Protein AF-A0A699K8R8-F1 (afdb_monomer)

Radius of gyration: 34.54 Å; Cα contacts (8 Å, |Δi|>4): 14; chains: 1; bounding box: 54×56×100 Å

Solvent-accessible surface area (backbone atoms only — not comparable to full-atom values): 8925 Å² total; per-residue (Å²): 141,84,82,87,76,82,80,88,78,80,93,79,81,86,81,90,79,82,79,70,98,79,85,71,83,90,73,80,67,92,77,66,77,73,79,76,83,77,77,80,79,80,64,95,82,74,81,68,86,75,70,86,78,87,66,72,87,61,64,63,53,52,54,54,50,52,54,50,52,52,52,50,51,53,51,48,53,51,50,52,50,50,54,52,51,51,52,53,53,51,52,51,52,52,51,51,52,52,53,58,63,51,52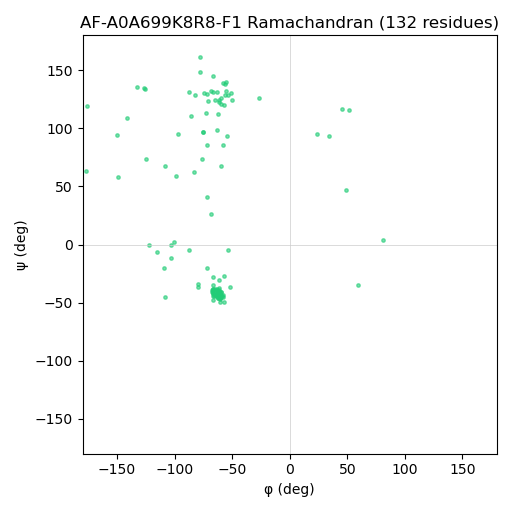,56,67,74,60,81,53,83,91,51,58,69,72,58,35,51,53,50,51,53,49,32,52,50,50,42,42,75,75,64,75,109

pLDDT: mean 76.19, std 21.87, range [33.59, 98.06]

Organism: Tanacetum cinerariifolium (NCBI:txid118510)

Secondary structure (DSSP, 8-state):
--------------------S--S-S-S-S--PPPPPPPP---TT-----------TTHHHHHHHHHHHHHHHHHHHHHHHHHHHHHHHHHHHHHHHHHHHHGGGG---TTS-HHHHHHHHHHHHHHHHHHH--

Structure (mmCIF, N/CA/C/O backbone):
data_AF-A0A699K8R8-F1
#
_entry.id   AF-A0A699K8R8-F1
#
loop_
_atom_site.group_PDB
_atom_site.id
_atom_site.type_symbol
_atom_site.label_atom_id
_atom_site.label_alt_id
_atom_site.label_comp_id
_atom_site.label_asym_id
_atom_site.label_entity_id
_atom_site.label_seq_id
_atom_site.pdbx_PDB_ins_code
_atom_site.Cartn_x
_atom_site.Cartn_y
_atom_site.Cartn_z
_atom_site.occupancy
_atom_site.B_iso_or_equiv
_atom_site.auth_seq_id
_atom_site.auth_comp_id
_atom_site.auth_asym_id
_atom_site.auth_atom_id
_atom_site.pdbx_PDB_model_num
ATOM 1 N N . LYS A 1 1 ? 11.493 22.278 67.657 1.00 53.00 1 LYS A N 1
ATOM 2 C CA . LYS A 1 1 ? 11.141 23.699 67.410 1.00 53.00 1 LYS A CA 1
ATOM 3 C C . LYS A 1 1 ? 11.388 23.978 65.938 1.00 53.00 1 LYS A C 1
ATOM 5 O O . LYS A 1 1 ? 12.524 23.793 65.557 1.00 53.00 1 LYS A O 1
ATOM 10 N N . TYR A 1 2 ? 10.359 24.308 65.158 1.00 47.56 2 TYR A N 1
ATOM 11 C CA . TYR A 1 2 ? 10.317 25.356 64.122 1.00 47.56 2 TYR A CA 1
ATOM 12 C C . TYR A 1 2 ? 8.876 25.378 63.597 1.00 47.56 2 TYR A C 1
ATOM 14 O O . TYR A 1 2 ? 8.334 24.350 63.198 1.00 47.56 2 TYR A O 1
ATOM 22 N N . LYS A 1 3 ? 8.221 26.530 63.758 1.00 50.12 3 LYS A N 1
ATOM 23 C CA . LYS A 1 3 ? 6.838 26.780 63.358 1.00 50.12 3 LYS A CA 1
ATOM 24 C C . LYS A 1 3 ? 6.836 27.233 61.905 1.00 50.12 3 LYS A C 1
ATOM 26 O O . LYS A 1 3 ? 7.577 28.152 61.578 1.00 50.12 3 LYS A O 1
ATOM 31 N N . TRP A 1 4 ? 5.984 26.642 61.078 1.00 43.53 4 TRP A N 1
ATOM 32 C CA . TRP A 1 4 ? 5.646 27.217 59.781 1.00 43.53 4 TRP A CA 1
ATOM 33 C C . TRP A 1 4 ? 4.343 27.992 59.930 1.00 43.53 4 TRP A C 1
ATOM 35 O O . TRP A 1 4 ? 3.248 27.437 59.943 1.00 43.53 4 TRP A O 1
ATOM 45 N N . THR A 1 5 ? 4.506 29.288 60.160 1.00 50.84 5 THR A N 1
ATOM 46 C CA . THR A 1 5 ? 3.462 30.306 60.093 1.00 50.84 5 THR A CA 1
ATOM 47 C C . THR A 1 5 ? 3.152 30.578 58.624 1.00 50.84 5 THR A C 1
ATOM 49 O O . THR A 1 5 ? 4.059 30.801 57.826 1.00 50.84 5 THR A O 1
ATOM 52 N N . ASN A 1 6 ? 1.869 30.548 58.279 1.00 47.50 6 ASN A N 1
ATOM 53 C CA . ASN A 1 6 ? 1.350 30.916 56.967 1.00 47.50 6 ASN A CA 1
ATOM 54 C C . ASN A 1 6 ? 1.565 32.425 56.728 1.00 47.50 6 ASN A C 1
ATOM 56 O O . ASN A 1 6 ? 1.196 33.204 57.611 1.00 47.50 6 ASN A O 1
ATOM 60 N N . PRO A 1 7 ? 2.105 32.876 55.586 1.00 55.53 7 PRO A N 1
ATOM 61 C CA . PRO A 1 7 ? 2.006 34.275 55.210 1.00 55.53 7 PRO A CA 1
ATOM 62 C C . PRO A 1 7 ? 0.683 34.513 54.473 1.00 55.53 7 PRO A C 1
ATOM 64 O O . PRO A 1 7 ? 0.496 34.090 53.333 1.00 55.53 7 PRO A O 1
ATOM 67 N N . GLU A 1 8 ? -0.239 35.231 55.114 1.00 47.56 8 GLU A N 1
ATOM 68 C CA . GLU A 1 8 ? -1.220 36.009 54.361 1.00 47.56 8 GLU A CA 1
ATOM 69 C C . GLU A 1 8 ? -0.471 37.033 53.495 1.00 47.56 8 GLU A C 1
ATOM 71 O O . GLU A 1 8 ? 0.320 37.826 54.005 1.00 47.56 8 GLU A O 1
ATOM 76 N N . SER A 1 9 ? -0.730 37.052 52.187 1.00 46.00 9 SER A N 1
ATOM 77 C CA . SER A 1 9 ? -0.521 38.260 51.388 1.00 46.00 9 SER A CA 1
ATOM 78 C C . SER A 1 9 ? -1.495 38.317 50.213 1.00 46.00 9 SER A C 1
ATOM 80 O O . SER A 1 9 ? -1.314 37.699 49.170 1.00 46.00 9 SER A O 1
ATOM 82 N N . THR A 1 10 ? -2.595 39.016 50.482 1.00 43.56 10 THR A N 1
ATOM 83 C CA . THR A 1 10 ? -3.082 40.180 49.732 1.00 43.56 10 THR A CA 1
ATOM 84 C C . THR A 1 10 ? -3.225 40.077 48.210 1.00 43.56 10 THR A C 1
ATOM 86 O O . THR A 1 10 ? -2.270 40.037 47.444 1.00 43.56 10 THR A O 1
ATOM 89 N N . GLN A 1 11 ? -4.491 40.185 47.800 1.00 48.19 11 GLN A N 1
ATOM 90 C CA . GLN A 1 11 ? -4.987 40.542 46.472 1.00 48.19 11 GLN A CA 1
ATOM 91 C C . GLN A 1 11 ? -4.037 41.422 45.634 1.00 48.19 11 GLN A C 1
ATOM 93 O O . GLN A 1 11 ? -3.752 42.561 45.997 1.00 48.19 11 GLN A O 1
ATOM 98 N N . ALA A 1 12 ? -3.725 40.967 44.418 1.00 41.47 12 ALA A N 1
ATOM 99 C CA . ALA A 1 12 ? -3.388 41.838 43.296 1.00 41.47 12 ALA A CA 1
ATOM 100 C C . ALA A 1 12 ? -4.295 41.505 42.099 1.00 41.47 12 ALA A C 1
ATOM 102 O O . ALA A 1 12 ? -4.596 40.354 41.793 1.00 41.47 12 ALA A O 1
ATOM 103 N N . ARG A 1 13 ? -4.826 42.565 41.498 1.00 42.59 13 ARG A N 1
ATO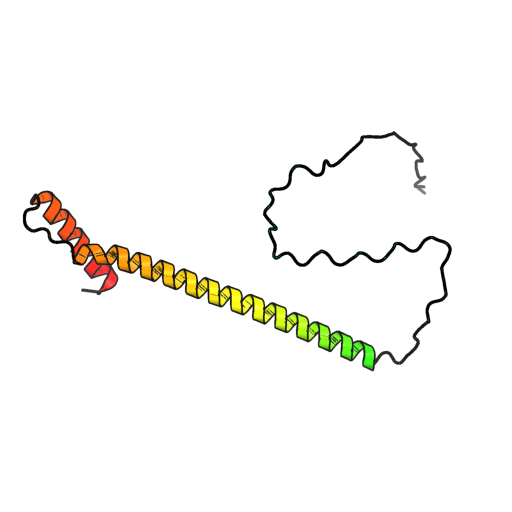M 104 C CA . ARG A 1 13 ? -5.958 42.607 40.570 1.00 42.59 13 ARG A CA 1
ATOM 105 C C . ARG A 1 13 ? -5.594 42.158 39.145 1.00 42.59 13 ARG A C 1
ATOM 107 O O . ARG A 1 13 ? -4.545 42.522 38.644 1.00 42.59 13 ARG A O 1
ATOM 114 N N . ARG A 1 14 ? -6.591 41.553 38.481 1.00 44.78 14 ARG A N 1
ATOM 115 C CA . ARG A 1 14 ? -6.989 41.695 37.059 1.00 44.78 14 ARG A CA 1
ATOM 116 C C . ARG A 1 14 ? -5.890 41.679 35.982 1.00 44.78 14 ARG A C 1
ATOM 118 O O . ARG A 1 14 ? -5.274 42.706 35.728 1.00 44.78 14 ARG A O 1
ATOM 125 N N . THR A 1 15 ? -5.951 40.664 35.122 1.00 44.81 15 THR A N 1
ATOM 126 C CA . THR A 1 15 ? -5.906 40.871 33.666 1.00 44.81 15 THR A CA 1
ATOM 127 C C . THR A 1 15 ? -7.015 40.075 32.984 1.00 44.81 15 THR A C 1
ATOM 129 O O . THR A 1 15 ? -7.341 38.948 33.347 1.00 44.81 15 THR A O 1
ATOM 132 N N . ARG A 1 16 ? -7.677 40.759 32.051 1.00 47.81 16 ARG A N 1
ATOM 133 C CA . ARG A 1 16 ? -8.751 40.270 31.193 1.00 47.81 16 ARG A CA 1
ATOM 134 C C . ARG A 1 16 ? -8.179 39.243 30.216 1.00 47.81 16 ARG A C 1
ATOM 136 O O . ARG A 1 16 ? -7.205 39.546 29.540 1.00 47.81 16 ARG A O 1
ATOM 143 N N . GLY A 1 17 ? -8.840 38.100 30.095 1.00 37.88 17 GLY A N 1
ATOM 144 C CA . GLY A 1 17 ? -8.715 37.187 28.963 1.00 37.88 17 GLY A CA 1
ATOM 145 C C . GLY A 1 17 ? -10.103 36.937 28.392 1.00 37.88 17 GLY A C 1
ATOM 146 O O . GLY A 1 17 ? -10.705 35.904 28.657 1.00 37.88 17 GLY A O 1
ATOM 147 N N . LEU A 1 18 ? -10.644 37.938 27.695 1.00 43.16 18 LEU A N 1
ATOM 148 C CA . LEU A 1 18 ? -11.743 37.750 26.754 1.00 43.16 18 LEU A CA 1
ATOM 149 C C . LEU A 1 18 ? -11.187 36.841 25.652 1.00 43.16 18 LEU A C 1
ATOM 151 O O . LEU A 1 18 ? -10.452 37.321 24.795 1.00 43.16 18 LEU A O 1
ATOM 155 N N . VAL A 1 19 ? -11.457 35.538 25.715 1.00 37.75 19 VAL A N 1
ATOM 156 C CA . VAL A 1 19 ? -11.211 34.656 24.571 1.00 37.75 19 VAL A CA 1
ATOM 157 C C . VAL A 1 19 ? -12.338 34.945 23.592 1.00 37.75 19 VAL A C 1
ATOM 159 O O . VAL A 1 19 ? -13.474 34.511 23.770 1.00 37.75 19 VAL A O 1
ATOM 162 N N . THR A 1 20 ? -12.025 35.814 22.637 1.00 33.59 20 THR A N 1
ATOM 163 C CA . THR A 1 20 ? -12.810 36.074 21.440 1.00 33.59 20 THR A CA 1
ATOM 164 C C . THR A 1 20 ? -13.072 34.753 20.729 1.00 33.59 20 THR A C 1
ATOM 166 O O . THR A 1 20 ? -12.161 33.970 20.481 1.00 33.59 20 THR A O 1
ATOM 169 N N . SER A 1 21 ? -14.338 34.510 20.424 1.00 37.19 21 SER A N 1
ATOM 170 C CA . SER A 1 21 ? -14.881 33.362 19.698 1.00 37.19 21 SER A CA 1
ATOM 171 C C . SER A 1 21 ? -14.547 33.391 18.198 1.00 37.19 21 SER A C 1
ATOM 173 O O . SER A 1 21 ? -15.415 33.125 17.377 1.00 37.19 21 SER A O 1
ATOM 175 N N . GLU A 1 22 ? -13.327 33.778 17.833 1.00 44.38 22 GLU A N 1
ATOM 176 C CA . GLU A 1 22 ? -12.932 34.099 16.456 1.00 44.38 22 GLU A CA 1
ATOM 177 C C . GLU A 1 22 ? -11.442 33.757 16.253 1.00 44.38 22 GLU A C 1
ATOM 179 O O . GLU A 1 22 ? -10.645 34.658 16.034 1.00 44.38 22 GLU A O 1
ATOM 184 N N . ASP A 1 23 ? -11.032 32.498 16.463 1.00 46.47 23 ASP A N 1
ATOM 185 C CA . ASP A 1 23 ? -9.807 31.917 15.861 1.00 46.47 23 ASP A CA 1
ATOM 186 C C . ASP A 1 23 ? -9.637 30.427 16.230 1.00 46.47 23 ASP A C 1
ATOM 188 O O . ASP A 1 23 ? -8.686 30.005 16.887 1.00 46.47 23 ASP A O 1
ATOM 192 N N . GLU A 1 24 ? -10.572 29.583 15.791 1.00 43.72 24 GLU A N 1
ATOM 193 C CA . GLU A 1 24 ? -10.280 28.156 15.611 1.00 43.72 24 GLU A CA 1
ATOM 194 C C . GLU A 1 24 ? -10.663 27.757 14.183 1.00 43.72 24 GLU A C 1
ATOM 196 O O . GLU A 1 24 ? -11.741 28.134 13.709 1.00 43.72 24 GLU A O 1
ATOM 201 N N . PRO A 1 25 ? -9.806 27.006 13.463 1.00 45.38 25 PRO A N 1
ATOM 202 C CA . PRO A 1 25 ? -10.145 26.549 12.134 1.00 45.38 25 PRO A CA 1
ATOM 203 C C . PRO A 1 25 ? -11.380 25.657 12.241 1.00 45.38 25 PRO A C 1
ATOM 205 O O . PRO A 1 25 ? -11.417 24.674 12.982 1.00 45.38 25 PRO A O 1
ATOM 208 N N . LYS A 1 26 ? -12.397 26.050 11.480 1.00 51.94 26 LYS A N 1
ATOM 209 C CA . LYS A 1 26 ? -13.690 25.408 11.248 1.00 51.94 26 LYS A CA 1
ATOM 210 C C . LYS A 1 26 ? -13.485 24.007 10.640 1.00 51.94 26 LYS A C 1
ATOM 212 O O . LYS A 1 26 ? -13.736 23.795 9.465 1.00 51.94 26 LYS A O 1
ATOM 217 N N . MET A 1 27 ? -12.926 23.082 11.419 1.00 51.16 27 MET A N 1
ATOM 218 C CA . MET A 1 27 ? -12.489 21.742 10.988 1.00 51.16 27 MET A CA 1
ATOM 219 C C . MET A 1 27 ? -13.291 20.621 11.658 1.00 51.16 27 MET A C 1
ATOM 221 O O . MET A 1 27 ? -13.158 19.464 11.277 1.00 51.16 27 MET A O 1
ATOM 225 N N . PHE A 1 28 ? -14.158 20.948 12.618 1.00 58.97 28 PHE A N 1
ATOM 226 C CA . PHE A 1 28 ? -15.162 20.024 13.153 1.00 58.97 28 PHE A CA 1
ATOM 227 C C . PHE A 1 28 ? -16.510 20.308 12.481 1.00 58.97 28 PHE A C 1
ATOM 229 O O . PHE A 1 28 ? -17.470 20.728 13.124 1.00 58.97 28 PHE A O 1
ATOM 236 N N . GLY A 1 29 ? -16.518 20.180 11.152 1.00 55.56 29 GLY A N 1
ATOM 237 C CA . GLY A 1 29 ? -17.708 20.290 10.315 1.00 55.56 29 GLY A CA 1
ATOM 238 C C . GLY A 1 29 ? -18.617 19.075 10.497 1.00 55.56 29 GLY A C 1
ATOM 239 O O . GLY A 1 29 ? -18.159 17.937 10.457 1.00 55.56 29 GLY A O 1
ATOM 240 N N . GLU A 1 30 ? -19.889 19.368 10.750 1.00 58.59 30 GLU A N 1
ATOM 241 C CA . GLU A 1 30 ? -21.089 18.530 10.611 1.00 58.59 30 GLU A CA 1
ATOM 242 C C . GLU A 1 30 ? -21.238 17.195 11.390 1.00 58.59 30 GLU A C 1
ATOM 244 O O . GLU A 1 30 ? -22.352 16.935 11.837 1.00 58.59 30 GLU A O 1
ATOM 249 N N . ASP A 1 31 ? -20.196 16.391 11.640 1.00 60.22 31 ASP A N 1
ATOM 250 C CA . ASP A 1 31 ? -20.335 15.027 12.220 1.00 60.22 31 ASP A CA 1
ATOM 251 C C . ASP A 1 31 ? -19.969 14.910 13.712 1.00 60.22 31 ASP A C 1
ATOM 253 O O . ASP A 1 31 ? -20.038 13.835 14.322 1.00 60.22 31 ASP A O 1
ATOM 257 N N . ALA A 1 32 ? -19.561 16.010 14.344 1.00 69.00 32 ALA A N 1
ATOM 258 C CA . ALA A 1 32 ? -19.227 15.994 15.760 1.00 69.00 32 ALA A CA 1
ATOM 259 C C . ALA A 1 32 ? -20.507 15.873 16.600 1.00 69.00 32 ALA A C 1
ATOM 261 O O . ALA A 1 32 ? -21.308 16.808 16.667 1.00 69.00 32 ALA A O 1
ATOM 262 N N . ILE A 1 33 ? -20.675 14.736 17.291 1.00 73.06 33 ILE A N 1
ATOM 263 C CA . ILE A 1 33 ? -21.715 14.579 18.316 1.00 73.06 33 ILE A CA 1
ATOM 264 C C . ILE A 1 33 ? -21.612 15.786 19.261 1.00 73.06 33 ILE A C 1
ATOM 266 O O . ILE A 1 33 ? -20.527 16.030 19.809 1.00 73.06 33 ILE A O 1
ATOM 270 N N . PRO A 1 34 ? -22.698 16.558 19.461 1.00 76.56 34 PRO A N 1
ATOM 271 C CA . PRO A 1 34 ? -22.653 17.720 20.330 1.00 76.56 34 PRO A CA 1
ATOM 272 C C . PRO A 1 34 ? -22.187 17.286 21.717 1.00 76.56 34 PRO A C 1
ATOM 274 O O . PRO A 1 34 ? -22.601 16.242 22.230 1.00 76.56 34 PRO A O 1
ATOM 277 N N . ARG A 1 35 ? -21.308 18.089 22.333 1.00 70.81 35 ARG A N 1
ATOM 278 C CA . ARG A 1 35 ? -20.847 17.821 23.699 1.00 70.81 35 ARG A CA 1
ATOM 279 C C . ARG A 1 35 ? -22.075 17.610 24.595 1.00 70.81 35 ARG A C 1
ATOM 281 O O . ARG A 1 35 ? -22.990 18.437 24.552 1.00 70.81 35 ARG A O 1
ATOM 288 N N . PRO A 1 36 ? -22.121 16.533 25.397 1.00 75.12 36 PRO A N 1
ATOM 289 C CA . PRO A 1 36 ? -23.250 16.295 26.282 1.00 75.12 36 PRO A CA 1
ATOM 290 C C . PRO A 1 36 ? -23.422 17.488 27.228 1.00 75.12 36 PRO A C 1
ATOM 292 O O . PRO A 1 36 ? -22.442 18.051 27.721 1.00 75.12 36 PRO A O 1
ATOM 295 N N . SER A 1 37 ? -24.676 17.884 27.463 1.00 77.94 37 SER A N 1
ATOM 296 C CA . SER A 1 37 ? -25.009 19.000 28.350 1.00 77.94 37 SER A CA 1
ATOM 297 C C . SER A 1 37 ? -24.432 18.746 29.747 1.00 77.94 37 SER A C 1
ATOM 299 O O . SER A 1 37 ? -24.740 17.736 30.383 1.00 77.94 37 SER A O 1
ATOM 301 N N . GLY A 1 38 ? -23.564 19.644 30.220 1.00 70.62 38 GLY A N 1
ATOM 302 C CA . GLY A 1 38 ? -23.047 19.593 31.584 1.00 70.62 38 G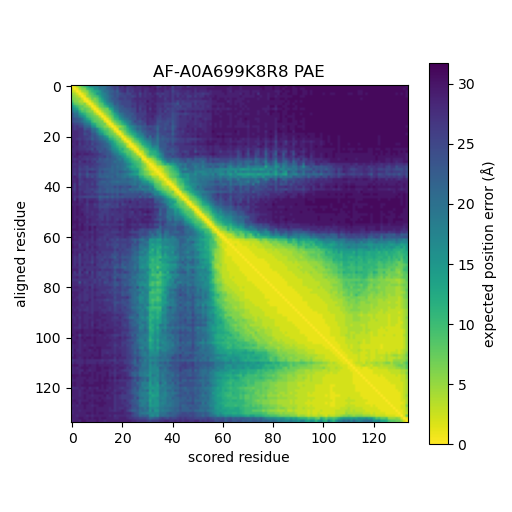LY A CA 1
ATOM 303 C C . GLY A 1 38 ? -24.190 19.777 32.580 1.00 70.62 38 GLY A C 1
ATOM 304 O O . GLY A 1 38 ? -24.997 20.693 32.434 1.00 70.62 38 GLY A O 1
ATOM 305 N N . ALA A 1 39 ? -24.275 18.906 33.588 1.00 75.25 39 ALA A N 1
ATOM 306 C CA . ALA A 1 39 ? -25.332 18.979 34.592 1.00 75.25 39 ALA A CA 1
ATOM 307 C C . ALA A 1 39 ? -25.371 20.374 35.259 1.00 75.25 39 ALA A C 1
ATOM 309 O O . ALA A 1 39 ? -24.307 20.916 35.577 1.00 75.25 39 ALA A O 1
ATOM 310 N N . PRO A 1 40 ? -26.564 20.949 35.521 1.00 71.31 40 PRO A N 1
ATOM 311 C CA . PRO A 1 40 ? -26.676 22.249 36.170 1.00 71.31 40 PRO A CA 1
ATOM 312 C C . PRO A 1 40 ? -25.950 22.245 37.515 1.00 71.31 40 PRO A C 1
ATOM 314 O O . PRO A 1 40 ? -26.175 21.375 38.363 1.00 71.31 40 PRO A O 1
ATOM 317 N N . GLN A 1 41 ? -25.079 23.230 37.717 1.00 57.12 41 GLN A N 1
ATOM 318 C CA . GLN A 1 41 ? -24.363 23.411 38.972 1.00 57.12 41 GLN A CA 1
ATOM 319 C C . GLN A 1 41 ? -25.398 23.675 40.077 1.00 57.12 41 GLN A C 1
ATOM 321 O O . GLN A 1 41 ? -26.094 24.690 40.055 1.00 57.12 41 GLN A O 1
ATOM 326 N N . LYS A 1 42 ? -25.553 22.741 41.025 1.00 62.19 42 LYS A N 1
ATOM 327 C CA . LYS A 1 42 ? -26.525 22.897 42.116 1.00 62.19 42 LYS A CA 1
ATOM 328 C C . LYS A 1 42 ? -26.185 24.153 42.921 1.00 62.19 42 LYS A C 1
ATOM 330 O O . LYS A 1 42 ? -25.093 24.262 43.479 1.00 62.19 42 LYS A O 1
ATOM 335 N N . THR A 1 43 ? -27.119 25.096 43.002 1.00 56.44 43 THR A N 1
ATOM 336 C CA . THR A 1 43 ? -27.012 26.246 43.903 1.00 56.44 43 THR A CA 1
ATOM 337 C C . THR A 1 43 ? -27.082 25.763 45.356 1.00 56.44 43 THR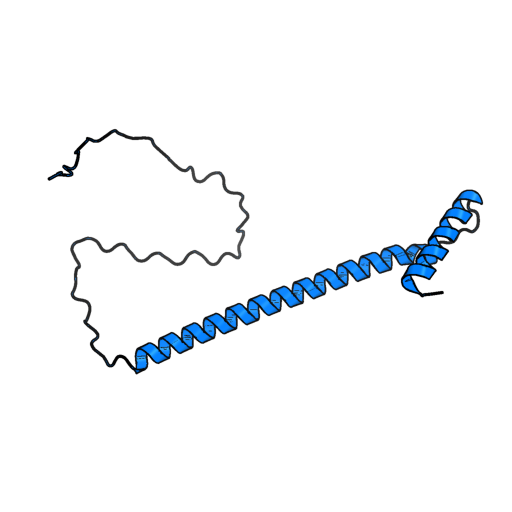 A C 1
ATOM 339 O O . THR A 1 43 ? -27.761 24.787 45.680 1.00 56.44 43 THR A O 1
ATOM 342 N N . LYS A 1 44 ? -26.336 26.436 46.242 1.00 56.06 44 LYS A N 1
ATOM 343 C CA . LYS A 1 44 ? -25.998 26.034 47.626 1.00 56.06 44 LYS A CA 1
ATOM 344 C C . LYS A 1 44 ? -27.164 25.664 48.568 1.00 56.06 44 LYS A C 1
ATOM 346 O O . LYS A 1 44 ? -26.884 25.245 49.685 1.00 56.06 44 LYS A O 1
ATOM 351 N N . SER A 1 45 ? -28.430 25.792 48.167 1.00 54.59 45 SER A N 1
ATOM 352 C CA . SER A 1 45 ? -29.584 25.619 49.066 1.00 54.59 45 SER A CA 1
ATOM 353 C C . SER A 1 45 ? -30.334 24.283 48.933 1.00 54.59 45 SER A C 1
ATOM 355 O O . SER A 1 45 ? -31.107 23.929 49.814 1.00 54.59 45 SER A O 1
ATOM 357 N N . GLN A 1 46 ? -30.087 23.474 47.897 1.00 51.47 46 GLN A N 1
ATOM 358 C CA . GLN A 1 46 ? -30.716 22.147 47.773 1.00 51.47 46 GLN A CA 1
ATOM 359 C C . GLN A 1 46 ? -29.713 21.022 48.021 1.00 51.47 46 GLN A C 1
ATOM 361 O O . GLN A 1 46 ? -29.395 20.213 47.147 1.00 51.47 46 GLN A O 1
ATOM 366 N N . ARG A 1 47 ? -29.247 20.927 49.269 1.00 51.34 47 ARG A N 1
ATOM 367 C CA . ARG A 1 47 ? -28.705 19.675 49.808 1.00 51.34 47 ARG A CA 1
ATOM 368 C C . ARG A 1 47 ? -29.874 18.812 50.292 1.00 51.34 47 ARG A C 1
ATOM 370 O O . ARG A 1 47 ? -30.008 18.534 51.475 1.00 51.34 47 ARG A O 1
ATOM 377 N N . SER A 1 48 ? -30.753 18.425 49.369 1.00 54.38 48 SER A N 1
ATOM 378 C CA . SER A 1 48 ? -31.719 17.358 49.621 1.00 54.38 48 SER A CA 1
ATOM 379 C C . SER A 1 48 ? -30.921 16.075 49.823 1.00 54.38 48 SER A C 1
ATOM 381 O O . SER A 1 48 ? -30.091 15.724 48.981 1.00 54.38 48 SER A O 1
ATOM 383 N N . SER A 1 49 ? -31.138 15.416 50.956 1.00 53.91 49 SER A N 1
ATOM 384 C CA . SER A 1 49 ? -30.608 14.102 51.309 1.00 53.91 49 SER A CA 1
ATOM 385 C C . SER A 1 49 ? -31.034 13.067 50.268 1.00 53.91 49 SER A C 1
ATOM 387 O O . SER A 1 49 ? -32.058 12.404 50.406 1.00 53.91 49 SER A O 1
ATOM 389 N N . ALA A 1 50 ? -30.261 12.961 49.191 1.00 50.84 50 ALA A N 1
ATOM 390 C CA . ALA A 1 50 ? -30.411 11.913 48.202 1.00 50.84 50 ALA A CA 1
ATOM 391 C C . ALA A 1 50 ? -29.840 10.621 48.793 1.00 50.84 50 ALA A C 1
ATOM 393 O O . ALA A 1 50 ? -28.630 10.412 48.815 1.00 50.84 50 ALA A O 1
ATOM 394 N N . SER A 1 51 ? -30.757 9.823 49.334 1.00 50.19 51 SER A N 1
ATOM 395 C CA . SER A 1 51 ? -30.747 8.364 49.398 1.00 50.19 51 SER A CA 1
ATOM 396 C C . SER A 1 51 ? -29.369 7.722 49.556 1.00 50.19 51 SER A C 1
ATOM 398 O O . SER A 1 51 ? -28.704 7.373 48.580 1.00 50.19 51 SER A O 1
ATOM 400 N N . SER A 1 52 ? -28.989 7.461 50.803 1.00 52.34 52 SER A N 1
ATOM 401 C CA . SER A 1 52 ? -28.099 6.354 51.137 1.00 52.34 52 SER A CA 1
ATOM 402 C C . SER A 1 52 ? -28.694 5.067 50.559 1.00 52.34 52 SER A C 1
ATOM 404 O O . SER A 1 52 ? -29.538 4.415 51.168 1.00 52.34 52 SER A O 1
ATOM 406 N N . SER A 1 53 ? -28.282 4.697 49.345 1.00 51.38 53 SER A N 1
ATOM 407 C CA . SER A 1 53 ? -28.608 3.394 48.770 1.00 51.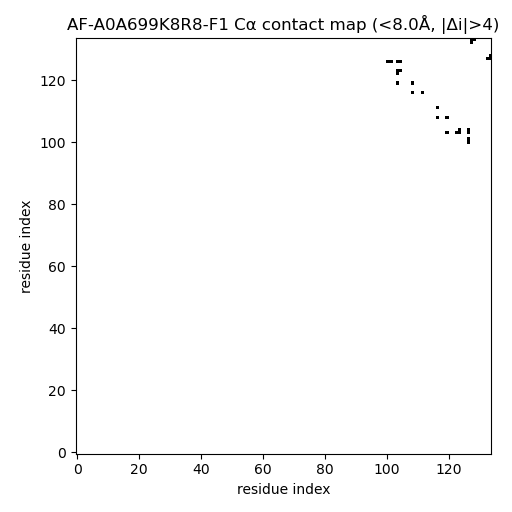38 53 SER A CA 1
ATOM 408 C C . SER A 1 53 ? -27.714 2.346 49.432 1.00 51.38 53 SER A C 1
ATOM 410 O O . SER A 1 53 ? -26.753 1.854 48.847 1.00 51.38 53 SER A O 1
ATOM 412 N N . ALA A 1 54 ? -28.026 2.026 50.687 1.00 57.78 54 ALA A N 1
ATOM 413 C CA . ALA A 1 54 ? -27.566 0.816 51.345 1.00 57.78 54 ALA A CA 1
ATOM 414 C C . ALA A 1 54 ? -28.318 -0.365 50.718 1.00 57.78 54 ALA A C 1
ATOM 416 O O . ALA A 1 54 ? -29.387 -0.750 51.175 1.00 57.78 54 ALA A O 1
ATOM 417 N N . THR A 1 55 ? -27.807 -0.896 49.608 1.00 49.72 55 THR A N 1
ATOM 418 C CA . THR A 1 55 ? -28.344 -2.116 48.989 1.00 49.72 55 THR A CA 1
ATOM 419 C C . THR A 1 55 ? -27.190 -2.973 48.469 1.00 49.72 55 THR A C 1
ATOM 421 O O . THR A 1 55 ? -26.488 -2.583 47.540 1.00 49.72 55 THR A O 1
ATOM 424 N N . SER A 1 56 ? -26.973 -4.099 49.159 1.00 53.38 56 SER A N 1
ATOM 425 C CA . SER A 1 56 ? -26.170 -5.285 48.807 1.00 53.38 56 SER A CA 1
ATOM 426 C C . SER A 1 56 ? -25.040 -5.079 47.781 1.00 53.38 56 SER A C 1
ATOM 428 O O . SER A 1 56 ? -25.248 -5.193 46.571 1.00 53.38 56 SER A O 1
ATOM 430 N N . GLY A 1 57 ? -23.816 -4.855 48.267 1.00 52.53 57 GLY A N 1
ATOM 431 C CA . GLY A 1 57 ? -22.604 -4.594 47.472 1.00 52.53 57 GLY A CA 1
ATOM 432 C C . GLY A 1 57 ? -22.056 -5.757 46.629 1.00 52.53 57 GLY A C 1
ATOM 433 O O . GLY A 1 57 ? -20.862 -5.785 46.370 1.00 52.53 57 GLY A O 1
ATOM 434 N N . SER A 1 58 ? -22.886 -6.713 46.204 1.00 60.19 58 SER A N 1
ATOM 435 C CA . SER A 1 58 ? -22.452 -7.850 45.375 1.00 60.19 58 SER A CA 1
ATOM 436 C C . SER A 1 58 ? -22.949 -7.753 43.925 1.00 60.19 58 SER A C 1
ATOM 438 O O . SER A 1 58 ? -22.163 -7.905 42.995 1.00 60.19 58 SER A O 1
ATOM 440 N N . SER A 1 59 ? -24.223 -7.412 43.693 1.00 61.69 59 SER A N 1
ATOM 441 C CA . SER A 1 59 ? -24.798 -7.374 42.335 1.00 61.69 59 SER A CA 1
ATOM 442 C C . SER A 1 59 ? -24.445 -6.107 41.545 1.00 61.69 59 SER A C 1
ATOM 444 O O . SER A 1 59 ? -24.249 -6.175 40.333 1.00 61.69 59 SER A O 1
ATOM 446 N N . LYS A 1 60 ? -24.323 -4.955 42.220 1.00 63.28 60 LYS A N 1
ATOM 447 C CA . LYS A 1 60 ? -23.950 -3.675 41.588 1.00 63.28 60 LYS A CA 1
ATOM 448 C C . LYS A 1 60 ? -22.516 -3.685 41.053 1.00 63.28 60 LYS A C 1
ATOM 450 O O . LYS A 1 60 ? -22.294 -3.186 39.956 1.00 63.28 60 LYS A O 1
ATOM 455 N N . ASN A 1 61 ? -21.586 -4.304 41.783 1.00 76.06 61 ASN A N 1
ATOM 456 C CA . ASN A 1 61 ? -20.187 -4.418 41.364 1.00 76.06 61 ASN A CA 1
ATOM 457 C C . ASN A 1 61 ? -20.051 -5.305 40.115 1.00 76.06 61 ASN A C 1
ATOM 459 O O . ASN A 1 61 ? -19.376 -4.934 39.159 1.00 76.06 61 ASN A O 1
ATOM 463 N N . ARG A 1 62 ? -20.805 -6.410 40.060 1.00 81.50 62 ARG A N 1
ATOM 464 C CA . ARG A 1 62 ? -20.827 -7.309 38.898 1.00 81.50 62 ARG A CA 1
ATOM 465 C C . ARG A 1 62 ? -21.357 -6.635 37.627 1.00 81.50 62 ARG A C 1
ATOM 467 O O . ARG A 1 62 ? -20.847 -6.875 36.539 1.00 81.50 62 ARG A O 1
ATOM 474 N N . LEU A 1 63 ? -22.369 -5.771 37.753 1.00 86.62 63 LEU A N 1
ATOM 475 C CA . LEU A 1 63 ? -22.890 -5.009 36.614 1.00 86.62 63 LEU A CA 1
ATOM 476 C C . LEU A 1 63 ? -21.868 -3.980 36.110 1.00 86.62 63 LEU A C 1
ATOM 478 O O . LEU A 1 63 ? -21.708 -3.810 34.904 1.00 86.62 63 LEU A O 1
ATOM 482 N N . THR A 1 64 ? -21.166 -3.299 37.020 1.00 88.75 64 THR A N 1
ATOM 483 C CA . THR A 1 64 ? -20.122 -2.342 36.633 1.00 88.75 64 THR A CA 1
ATOM 484 C C . THR A 1 64 ? -18.929 -3.015 35.962 1.00 88.75 64 THR A C 1
ATOM 486 O O . THR A 1 64 ? -18.410 -2.468 34.994 1.00 88.75 64 THR A O 1
ATOM 489 N N . GLU A 1 65 ? -18.530 -4.198 36.432 1.00 90.06 65 GLU A N 1
ATOM 490 C CA . GLU A 1 65 ? -17.471 -5.006 35.815 1.00 90.06 65 GLU A CA 1
ATOM 491 C C . GLU A 1 65 ? -17.852 -5.418 34.388 1.00 90.06 65 GLU A C 1
ATOM 493 O O . GLU A 1 65 ? -17.072 -5.198 33.466 1.00 90.06 65 GLU A O 1
ATOM 498 N N . PHE A 1 66 ? -19.087 -5.888 34.179 1.00 92.75 66 PHE A N 1
ATOM 499 C CA . PHE A 1 66 ? -19.587 -6.257 32.850 1.00 92.75 66 PHE A CA 1
ATOM 500 C C . PHE A 1 66 ? -19.525 -5.095 31.846 1.00 92.75 66 PHE A C 1
ATOM 502 O O . PHE A 1 66 ? -19.063 -5.255 30.717 1.00 92.75 66 PHE A O 1
ATOM 509 N N . PHE A 1 67 ? -19.949 -3.892 32.250 1.00 93.94 67 PHE A N 1
ATOM 510 C CA . PHE A 1 67 ? -19.856 -2.723 31.371 1.00 93.94 67 PHE A CA 1
ATOM 511 C C . PHE A 1 67 ? -18.408 -2.307 31.089 1.00 93.94 67 PHE A C 1
ATOM 513 O O . PHE A 1 67 ? -18.116 -1.854 29.983 1.00 93.94 67 PHE A O 1
ATOM 520 N N . GLN A 1 68 ? -17.495 -2.453 32.054 1.00 94.56 68 GLN A N 1
ATOM 521 C CA . GLN A 1 68 ? -16.075 -2.168 31.830 1.00 94.56 68 GLN A CA 1
ATOM 522 C C . GLN A 1 68 ? -15.445 -3.155 30.845 1.00 94.56 68 GLN A C 1
ATOM 524 O O . GLN A 1 68 ? -14.728 -2.723 29.945 1.00 94.56 68 GLN A O 1
ATOM 529 N N . GLU A 1 69 ? -15.761 -4.443 30.969 1.00 95.31 69 GLU A N 1
ATOM 530 C CA . GLU A 1 69 ? -15.309 -5.480 30.040 1.00 95.31 69 GLU A CA 1
ATOM 531 C C . GLU A 1 69 ? -15.807 -5.199 28.615 1.00 95.31 69 GLU A C 1
ATOM 533 O O . GLU A 1 69 ? -15.019 -5.191 27.670 1.00 95.31 69 GLU A O 1
ATOM 538 N N . GLN A 1 70 ? -17.082 -4.826 28.461 1.00 95.19 70 GLN A N 1
ATOM 539 C CA . GLN A 1 70 ? -17.638 -4.445 27.161 1.00 95.19 70 GLN A CA 1
ATOM 540 C C . GLN A 1 70 ? -16.916 -3.236 26.541 1.00 95.19 70 GLN A C 1
ATOM 542 O O . GLN A 1 70 ? -16.653 -3.218 25.339 1.00 95.19 70 GLN A O 1
ATOM 547 N N . ILE A 1 71 ? -16.577 -2.223 27.348 1.00 96.31 71 ILE A N 1
ATOM 548 C CA . ILE A 1 71 ? -15.808 -1.055 26.887 1.00 96.31 71 ILE A CA 1
ATOM 549 C C . ILE A 1 71 ? -14.401 -1.472 26.450 1.00 96.31 71 ILE A C 1
ATOM 551 O O . ILE A 1 71 ? -13.871 -0.929 25.481 1.00 96.31 71 ILE A O 1
ATOM 555 N N . GLN A 1 72 ? -13.777 -2.406 27.165 1.00 96.50 72 GLN A N 1
ATOM 556 C CA . GLN A 1 72 ? -12.443 -2.889 26.831 1.00 96.50 72 GLN A CA 1
ATOM 557 C C . GLN A 1 72 ? -12.444 -3.660 25.508 1.00 96.50 72 GLN A C 1
ATOM 559 O O . GLN A 1 72 ? -11.608 -3.371 24.653 1.00 96.50 72 GLN A O 1
ATOM 564 N N . LEU A 1 73 ? -13.432 -4.534 25.302 1.00 97.38 73 LEU A N 1
ATOM 565 C CA . LEU A 1 73 ? -13.628 -5.250 24.041 1.00 97.38 73 LEU A CA 1
ATOM 566 C C . LEU A 1 73 ? -13.893 -4.295 22.871 1.00 97.38 73 LEU A C 1
ATOM 568 O O . LEU A 1 73 ? -13.300 -4.449 21.809 1.00 97.38 73 LEU A O 1
ATOM 572 N N . ASP A 1 74 ? -14.729 -3.268 23.059 1.00 97.81 74 ASP A N 1
ATOM 573 C CA . ASP A 1 74 ? -14.989 -2.263 22.018 1.00 97.81 74 ASP A CA 1
ATOM 574 C C . ASP A 1 74 ? -13.719 -1.479 21.645 1.00 97.81 74 ASP A C 1
ATOM 576 O O . ASP A 1 74 ? -13.449 -1.235 20.468 1.00 97.81 74 ASP A O 1
ATOM 580 N N . ARG A 1 75 ? -12.891 -1.121 22.636 1.00 97.38 75 ARG A N 1
ATOM 581 C CA . ARG A 1 75 ? -11.598 -0.461 22.391 1.00 97.38 75 ARG A CA 1
ATOM 582 C C . ARG A 1 75 ? -10.643 -1.353 21.610 1.00 97.38 75 ARG A C 1
ATOM 584 O O . ARG A 1 75 ? -9.971 -0.861 20.705 1.00 97.38 75 ARG A O 1
ATOM 591 N N . GLU A 1 76 ? -10.573 -2.631 21.962 1.00 97.38 76 GLU A N 1
ATOM 592 C CA . GLU A 1 76 ? -9.708 -3.596 21.289 1.00 97.38 76 GLU A CA 1
ATOM 593 C C . GLU A 1 76 ? -10.162 -3.842 19.849 1.00 97.38 76 GLU A C 1
ATOM 595 O O . GLU A 1 76 ? -9.359 -3.694 18.929 1.00 97.38 76 GLU A O 1
ATOM 600 N N . ALA A 1 77 ? -11.458 -4.073 19.632 1.00 97.31 77 ALA A N 1
ATOM 601 C CA . ALA A 1 77 ? -12.028 -4.251 18.300 1.00 97.31 77 ALA A CA 1
ATOM 602 C C . ALA A 1 77 ? -11.800 -3.022 17.403 1.00 97.31 77 ALA A C 1
ATOM 604 O O . ALA A 1 77 ? -11.441 -3.155 16.232 1.00 97.31 77 ALA A O 1
ATOM 605 N N . LYS A 1 78 ? -11.951 -1.807 17.949 1.00 97.56 78 LYS A N 1
ATOM 606 C CA . LYS A 1 78 ? -11.663 -0.564 17.214 1.00 97.56 78 LYS A CA 1
ATOM 607 C C . LYS A 1 78 ? -10.192 -0.439 16.848 1.00 97.56 78 LYS A C 1
ATOM 609 O O . LYS A 1 78 ? -9.884 -0.054 15.722 1.00 97.56 78 LYS A O 1
ATOM 614 N N . LYS A 1 79 ? -9.291 -0.772 17.774 1.00 97.56 79 LYS A N 1
ATOM 615 C CA . LYS A 1 79 ? -7.853 -0.770 17.503 1.00 97.56 79 LYS A CA 1
ATOM 616 C C . LYS A 1 79 ? -7.513 -1.759 16.388 1.00 97.56 79 LYS A C 1
ATOM 618 O O . LYS A 1 79 ? -6.879 -1.373 15.415 1.00 97.56 79 LYS A O 1
ATOM 623 N N . GLU A 1 80 ? -7.997 -2.993 16.489 1.00 97.44 80 GLU A N 1
ATOM 624 C CA . GLU A 1 80 ? -7.749 -4.026 15.483 1.00 97.44 80 GLU A CA 1
ATOM 625 C C . GLU A 1 80 ? -8.312 -3.636 14.107 1.00 97.44 80 GLU A C 1
ATOM 627 O O . GLU A 1 80 ? -7.673 -3.856 13.078 1.00 97.44 80 GLU A O 1
ATOM 632 N N . SER A 1 81 ? -9.494 -3.014 14.073 1.00 97.75 81 SER A N 1
ATOM 633 C CA . SER A 1 81 ? -10.083 -2.501 12.835 1.00 97.75 81 SER A CA 1
ATOM 634 C C . SER A 1 81 ? -9.195 -1.447 12.174 1.00 97.75 81 SER A C 1
ATOM 636 O O . SER A 1 81 ? -8.972 -1.517 10.966 1.00 97.75 81 SER A O 1
ATOM 638 N N . LEU A 1 82 ? -8.678 -0.491 12.950 1.00 97.62 82 LEU A N 1
ATOM 639 C CA . LEU A 1 82 ? -7.782 0.550 12.442 1.00 97.62 82 LEU A CA 1
ATOM 640 C C . LEU A 1 82 ? -6.452 -0.033 11.960 1.00 97.62 82 LEU A C 1
ATOM 642 O O . LEU A 1 82 ? -5.982 0.333 10.885 1.00 97.62 82 LEU A O 1
ATOM 646 N N . ASP A 1 83 ? -5.874 -0.970 12.712 1.00 97.56 83 ASP A N 1
ATOM 647 C CA . ASP A 1 83 ? -4.624 -1.637 12.339 1.00 97.56 83 ASP A CA 1
ATOM 648 C C . ASP A 1 83 ? -4.792 -2.415 11.021 1.00 97.56 83 ASP A C 1
ATOM 650 O O . ASP A 1 83 ? -3.955 -2.319 10.119 1.00 97.56 83 ASP A O 1
ATOM 654 N N . ARG A 1 84 ? -5.915 -3.130 10.861 1.00 97.94 84 ARG A N 1
ATOM 655 C CA . ARG A 1 84 ? -6.252 -3.851 9.624 1.00 97.94 84 ARG A CA 1
ATOM 656 C C . ARG A 1 84 ? -6.443 -2.899 8.444 1.00 97.94 84 ARG A C 1
ATOM 658 O O . ARG A 1 84 ? -5.944 -3.174 7.353 1.00 97.94 84 ARG A O 1
ATOM 665 N N . GLU A 1 85 ? -7.152 -1.792 8.646 1.00 97.88 85 GLU A N 1
ATOM 666 C CA . GLU A 1 85 ? -7.364 -0.787 7.603 1.00 97.88 85 GLU A CA 1
ATOM 667 C C . GLU A 1 85 ? -6.041 -0.140 7.172 1.00 97.88 85 GLU A C 1
ATOM 669 O O . GLU A 1 85 ? -5.775 -0.000 5.976 1.00 97.88 85 GLU A O 1
ATOM 674 N N . LEU A 1 86 ? -5.181 0.207 8.130 1.00 97.75 86 LEU A N 1
ATOM 675 C CA . LEU A 1 86 ? -3.864 0.773 7.861 1.00 97.75 86 LEU A CA 1
ATOM 676 C C . LEU A 1 86 ? -2.994 -0.211 7.076 1.00 97.75 86 LEU A C 1
ATOM 678 O O . LEU A 1 86 ? -2.400 0.174 6.068 1.00 97.75 86 LEU A O 1
ATOM 682 N N . ALA A 1 87 ? -2.966 -1.483 7.477 1.00 97.94 87 ALA A N 1
ATOM 683 C CA . ALA A 1 87 ? -2.238 -2.523 6.756 1.00 97.94 87 ALA A CA 1
ATOM 684 C C . ALA A 1 87 ? -2.742 -2.676 5.310 1.00 97.94 87 ALA A C 1
ATOM 686 O O . ALA A 1 87 ? -1.938 -2.737 4.378 1.00 97.94 87 ALA A O 1
ATOM 687 N N . ALA A 1 88 ? -4.063 -2.666 5.100 1.00 97.81 88 ALA A N 1
ATOM 688 C CA . ALA A 1 88 ? -4.653 -2.734 3.765 1.00 97.81 88 ALA A CA 1
ATOM 689 C C . ALA A 1 88 ? -4.279 -1.514 2.905 1.00 97.81 88 ALA A C 1
ATOM 691 O O . ALA A 1 88 ? -3.896 -1.667 1.744 1.00 97.81 88 ALA A O 1
ATOM 692 N N . ARG A 1 89 ? -4.325 -0.302 3.472 1.00 97.50 89 ARG A N 1
ATOM 693 C CA . ARG A 1 89 ? -3.925 0.932 2.774 1.00 97.50 89 ARG A CA 1
ATOM 694 C C . ARG A 1 89 ? -2.447 0.911 2.388 1.00 97.50 89 ARG A C 1
ATOM 696 O O . ARG A 1 89 ? -2.117 1.266 1.258 1.00 97.50 89 ARG A O 1
ATOM 703 N N . LEU A 1 90 ? -1.568 0.459 3.282 1.00 98.06 90 LEU A N 1
ATOM 704 C CA . LEU A 1 90 ? -0.140 0.318 2.985 1.00 98.06 90 LEU A CA 1
ATOM 705 C C . LEU A 1 90 ? 0.114 -0.698 1.867 1.00 98.06 90 LEU A C 1
ATOM 707 O O . LEU A 1 90 ? 0.891 -0.412 0.957 1.00 98.06 90 LEU A O 1
ATOM 711 N N . ALA A 1 91 ? -0.582 -1.837 1.883 1.00 97.69 91 ALA A N 1
ATOM 712 C CA . ALA A 1 91 ? -0.470 -2.838 0.825 1.00 97.69 91 ALA A CA 1
ATOM 713 C C . ALA A 1 91 ? -0.893 -2.281 -0.546 1.00 97.69 91 ALA A C 1
ATOM 715 O O . ALA A 1 91 ? -0.224 -2.529 -1.548 1.00 97.69 91 ALA A O 1
ATOM 716 N N . VAL A 1 92 ? -1.964 -1.480 -0.600 1.00 97.69 92 VAL A N 1
ATOM 717 C CA . VAL A 1 92 ? -2.398 -0.814 -1.841 1.00 97.69 92 VAL A CA 1
ATOM 718 C C . VAL A 1 92 ? -1.333 0.155 -2.354 1.00 97.69 92 VAL A C 1
ATOM 720 O O . VAL A 1 92 ? -1.022 0.131 -3.543 1.00 97.69 92 VAL A O 1
ATOM 723 N N . VAL A 1 93 ? -0.745 0.976 -1.479 1.00 97.88 93 VAL A N 1
ATOM 724 C CA . VAL A 1 93 ? 0.329 1.912 -1.859 1.00 97.88 93 VAL A CA 1
ATOM 725 C C . VAL A 1 93 ? 1.545 1.161 -2.400 1.00 97.88 93 VAL A C 1
ATOM 727 O O . VAL A 1 93 ? 2.120 1.553 -3.416 1.00 97.88 93 VAL A O 1
ATOM 730 N N . GLU A 1 94 ? 1.924 0.055 -1.762 1.00 96.56 94 GLU A N 1
ATOM 731 C CA . GLU A 1 94 ? 3.036 -0.766 -2.230 1.00 96.56 94 GLU A CA 1
ATOM 732 C C . GLU A 1 94 ? 2.747 -1.385 -3.604 1.00 96.56 94 GLU A C 1
ATOM 734 O O . GLU A 1 94 ? 3.595 -1.327 -4.496 1.00 96.56 94 GLU A O 1
ATOM 739 N N . LEU A 1 95 ? 1.539 -1.913 -3.819 1.00 96.31 95 LEU A N 1
ATOM 740 C CA . LEU A 1 95 ? 1.119 -2.437 -5.121 1.00 96.31 95 LEU A CA 1
ATOM 741 C C . LEU A 1 95 ? 1.111 -1.355 -6.206 1.00 96.31 95 LEU A C 1
ATOM 743 O O . LEU A 1 95 ? 1.559 -1.611 -7.321 1.00 96.31 95 LEU A O 1
ATOM 747 N N . GLN A 1 96 ? 0.648 -0.145 -5.890 1.00 96.75 96 GLN A N 1
ATOM 748 C CA . GLN A 1 96 ? 0.685 0.985 -6.821 1.00 96.75 96 GLN A CA 1
ATOM 749 C C . GLN A 1 96 ? 2.118 1.329 -7.221 1.00 96.75 96 GLN A C 1
ATOM 751 O O . GLN A 1 96 ? 2.399 1.448 -8.411 1.00 96.75 96 GLN A O 1
ATOM 756 N N . LYS A 1 97 ? 3.036 1.408 -6.251 1.00 95.75 97 LYS A N 1
ATOM 757 C CA . LYS A 1 97 ? 4.456 1.655 -6.518 1.00 95.75 97 LYS A CA 1
ATOM 758 C C . LYS A 1 97 ? 5.064 0.568 -7.408 1.00 95.75 97 LYS A C 1
ATOM 760 O O . LYS A 1 97 ? 5.733 0.883 -8.385 1.00 95.75 97 LYS A O 1
ATOM 765 N N . ARG A 1 98 ? 4.789 -0.708 -7.118 1.00 95.12 98 ARG A N 1
ATOM 766 C CA . ARG A 1 98 ? 5.254 -1.822 -7.962 1.00 95.12 98 ARG A CA 1
ATOM 767 C C . ARG A 1 98 ? 4.696 -1.725 -9.382 1.00 95.12 98 ARG A C 1
ATOM 769 O O . ARG A 1 98 ? 5.431 -1.928 -10.340 1.00 95.12 98 ARG A O 1
ATOM 776 N N . ASN A 1 99 ? 3.420 -1.378 -9.533 1.00 95.00 99 ASN A N 1
ATOM 777 C CA . ASN A 1 99 ? 2.804 -1.211 -10.848 1.00 95.00 99 ASN A CA 1
ATOM 778 C C . ASN A 1 99 ? 3.419 -0.050 -11.637 1.00 95.00 99 ASN A C 1
ATOM 780 O O . ASN A 1 99 ? 3.635 -0.191 -12.837 1.00 95.00 99 ASN A O 1
ATOM 784 N N . GLU A 1 100 ? 3.709 1.077 -10.983 1.00 94.75 100 GLU A N 1
ATOM 785 C CA . GLU A 1 100 ? 4.430 2.205 -11.585 1.00 94.75 100 GLU A CA 1
ATOM 786 C C . GLU A 1 100 ? 5.799 1.761 -12.112 1.00 94.75 100 GLU A C 1
ATOM 788 O O . GLU A 1 100 ? 6.106 1.990 -13.282 1.00 94.75 100 GLU A O 1
ATOM 793 N N . ASP A 1 101 ? 6.575 1.049 -11.291 1.00 94.19 101 ASP A N 1
ATOM 794 C CA . ASP A 1 101 ? 7.898 0.548 -11.673 1.00 94.19 101 ASP A CA 1
ATOM 795 C C . ASP A 1 101 ? 7.828 -0.419 -12.865 1.00 94.19 101 ASP A C 1
ATOM 797 O O . ASP A 1 101 ? 8.698 -0.401 -13.737 1.00 94.19 101 ASP A O 1
ATOM 801 N N . LEU A 1 102 ? 6.790 -1.258 -12.939 1.00 95.62 102 LEU A N 1
ATOM 802 C CA . LEU A 1 102 ? 6.613 -2.226 -14.024 1.00 95.62 102 LEU A CA 1
ATOM 803 C C . LEU A 1 102 ? 6.225 -1.582 -15.364 1.00 95.62 102 LEU A C 1
ATOM 805 O O . LEU A 1 102 ? 6.480 -2.193 -16.405 1.00 95.62 102 LEU A O 1
ATOM 809 N N . LYS A 1 103 ? 5.693 -0.348 -15.387 1.00 95.56 103 LYS A N 1
ATOM 810 C CA . LYS A 1 103 ? 5.364 0.366 -16.642 1.00 95.56 103 LYS A CA 1
ATOM 811 C C . LYS A 1 103 ? 6.576 0.525 -17.564 1.00 95.56 103 LYS A C 1
ATOM 813 O O . LYS A 1 103 ? 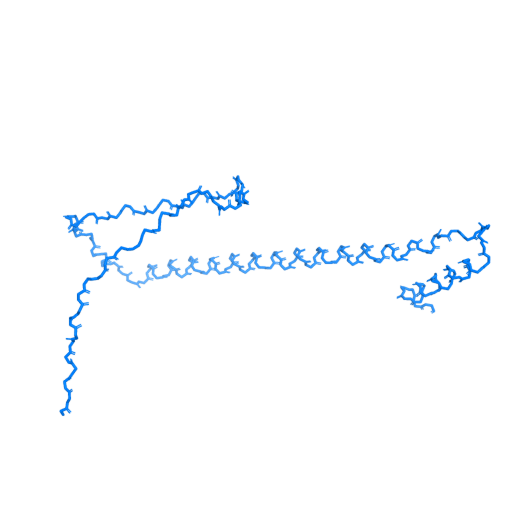6.415 0.567 -18.783 1.00 95.56 103 LYS A O 1
ATOM 818 N N . ILE A 1 104 ? 7.796 0.564 -17.018 1.00 94.62 104 ILE A N 1
ATOM 819 C CA . ILE A 1 104 ? 9.010 0.663 -17.841 1.00 94.62 104 ILE A CA 1
ATOM 820 C C . ILE A 1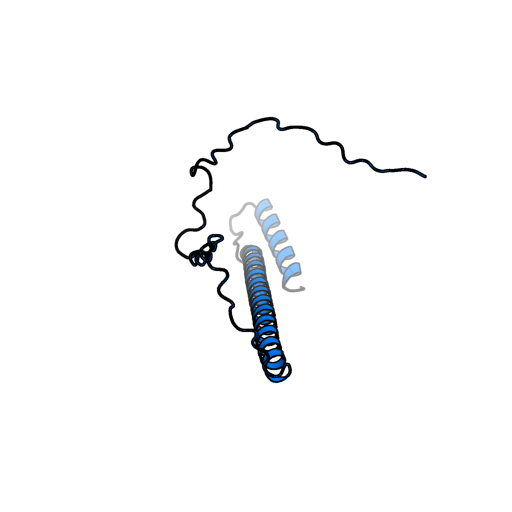 104 ? 9.174 -0.535 -18.782 1.00 94.62 104 ILE A C 1
ATOM 822 O O . ILE A 1 104 ? 9.710 -0.395 -19.879 1.00 94.62 104 ILE A O 1
ATOM 826 N N . LEU A 1 105 ? 8.682 -1.715 -18.388 1.00 95.12 105 LEU A N 1
ATOM 827 C CA . LEU A 1 105 ? 8.811 -2.938 -19.178 1.00 95.12 105 LEU A CA 1
ATOM 828 C C . LEU A 1 105 ? 8.019 -2.869 -20.484 1.00 95.12 105 LEU A C 1
ATOM 830 O O . LEU A 1 105 ? 8.426 -3.490 -21.463 1.00 95.12 105 LEU A O 1
ATOM 834 N N . THR A 1 106 ? 6.934 -2.094 -20.509 1.00 94.62 106 THR A N 1
ATOM 835 C CA . THR A 1 106 ? 6.081 -1.913 -21.691 1.00 94.62 106 THR A CA 1
ATOM 836 C C . THR A 1 106 ? 6.546 -0.794 -22.618 1.00 94.62 106 THR A C 1
ATOM 838 O O . THR A 1 106 ? 5.944 -0.590 -23.666 1.00 94.62 106 THR A O 1
ATOM 841 N N . PHE A 1 107 ? 7.586 -0.045 -22.244 1.00 94.31 107 PHE A N 1
ATOM 842 C CA . PHE A 1 107 ? 8.041 1.097 -23.029 1.00 94.31 107 PHE A CA 1
ATOM 843 C C . PHE A 1 107 ? 8.708 0.637 -24.331 1.00 94.31 107 PHE A C 1
ATOM 845 O O . PHE A 1 107 ? 9.670 -0.132 -24.288 1.00 94.31 107 PHE A O 1
ATOM 852 N N . ASP A 1 108 ? 8.223 1.102 -25.480 1.00 93.62 108 ASP A N 1
ATOM 853 C CA . ASP A 1 108 ? 8.850 0.825 -26.773 1.00 93.62 108 ASP A CA 1
ATOM 854 C C . ASP A 1 108 ? 10.011 1.801 -27.010 1.00 93.62 108 ASP A C 1
ATOM 856 O O . ASP A 1 108 ? 9.869 3.012 -26.847 1.00 93.62 108 ASP A O 1
ATOM 860 N N . THR A 1 109 ? 11.177 1.263 -27.353 1.00 94.94 109 THR A N 1
ATOM 861 C CA . THR A 1 109 ? 12.398 2.030 -27.643 1.00 94.94 109 THR A CA 1
ATOM 862 C C . THR A 1 109 ? 12.640 2.180 -29.146 1.00 94.94 109 THR A C 1
ATOM 864 O O . THR A 1 109 ? 13.632 2.785 -29.560 1.00 94.94 109 THR A O 1
ATOM 867 N N . THR A 1 110 ? 11.734 1.668 -29.983 1.00 94.81 110 THR A N 1
ATOM 868 C CA . THR A 1 110 ? 11.829 1.757 -31.441 1.00 94.81 110 THR A CA 1
ATOM 869 C C . THR A 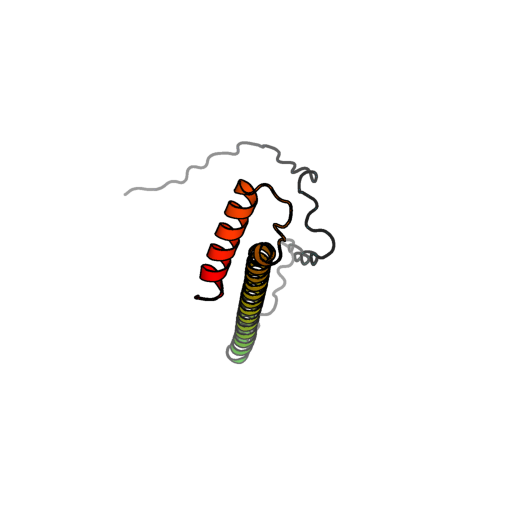1 110 ? 11.825 3.218 -31.896 1.00 94.81 110 THR A C 1
ATOM 871 O O . THR A 1 110 ? 10.903 3.978 -31.614 1.00 94.81 110 THR A O 1
ATOM 874 N N . GLY A 1 111 ? 12.875 3.625 -32.613 1.00 93.38 111 GLY A N 1
ATOM 875 C CA . GLY A 1 111 ? 13.027 4.994 -33.116 1.00 93.38 111 GLY A CA 1
ATOM 876 C C . GLY A 1 111 ? 13.560 6.013 -32.100 1.00 93.38 111 GLY A C 1
ATOM 877 O O . GLY A 1 111 ? 13.668 7.190 -32.441 1.00 93.38 111 GLY A O 1
ATOM 878 N N . MET A 1 112 ? 13.923 5.596 -30.880 1.00 95.56 112 MET A N 1
ATOM 879 C CA . MET A 1 112 ? 14.646 6.452 -29.932 1.00 95.56 112 MET A CA 1
ATOM 880 C C . MET A 1 112 ? 16.140 6.558 -30.267 1.00 95.56 112 MET A C 1
ATOM 882 O O . MET A 1 112 ? 16.711 5.717 -30.962 1.00 95.56 112 MET A O 1
ATOM 886 N N . ASN A 1 113 ? 16.790 7.589 -29.715 1.00 97.12 113 ASN A N 1
ATOM 887 C CA . ASN A 1 113 ? 18.247 7.695 -29.696 1.00 97.12 113 ASN A CA 1
ATOM 888 C C . ASN A 1 113 ? 18.852 6.426 -29.050 1.00 97.12 113 ASN A C 1
ATOM 890 O O . ASN A 1 113 ? 18.387 6.044 -27.969 1.00 97.12 113 ASN A O 1
ATOM 894 N N . PRO A 1 114 ? 19.871 5.784 -29.658 1.00 96.25 114 PRO A N 1
ATOM 895 C CA . PRO A 1 114 ? 20.510 4.588 -29.104 1.00 96.25 114 PRO A CA 1
ATOM 896 C C . PRO A 1 114 ? 20.967 4.744 -27.648 1.00 96.25 114 PRO A C 1
ATOM 898 O O . PRO A 1 114 ? 20.820 3.800 -26.872 1.00 96.25 114 PRO A O 1
ATOM 901 N N . ASP A 1 115 ? 21.451 5.922 -27.246 1.00 96.81 115 ASP A N 1
ATOM 902 C CA . ASP A 1 115 ? 21.909 6.155 -25.870 1.00 96.81 115 ASP A CA 1
ATOM 903 C C . ASP A 1 115 ? 20.757 6.105 -24.858 1.00 96.81 115 ASP A C 1
ATOM 905 O O . ASP A 1 115 ? 20.901 5.584 -23.750 1.00 96.81 115 ASP A O 1
ATOM 909 N N . ASP A 1 116 ? 19.592 6.634 -25.228 1.00 95.50 116 ASP A N 1
ATOM 910 C CA . ASP A 1 116 ? 18.416 6.646 -24.359 1.00 95.50 116 ASP A CA 1
ATOM 911 C C . ASP A 1 116 ? 17.702 5.292 -24.372 1.00 95.50 116 ASP A C 1
ATOM 913 O O . ASP A 1 116 ? 17.282 4.808 -23.318 1.00 95.50 116 ASP A O 1
ATOM 917 N N . ALA A 1 117 ? 17.664 4.626 -25.529 1.00 96.56 117 ALA A N 1
ATOM 918 C CA . ALA A 1 117 ? 17.206 3.246 -25.643 1.00 96.56 117 ALA A CA 1
ATOM 919 C C . ALA A 1 117 ? 18.034 2.311 -24.744 1.00 96.56 117 ALA A C 1
ATOM 921 O O . ALA A 1 117 ? 17.464 1.506 -24.006 1.00 96.56 117 ALA A O 1
ATOM 922 N N . ALA A 1 118 ? 19.363 2.468 -24.726 1.00 96.31 118 ALA A N 1
ATOM 923 C CA . ALA A 1 118 ? 20.249 1.690 -23.863 1.00 96.31 118 ALA A CA 1
ATOM 924 C C . ALA A 1 118 ? 19.962 1.919 -22.368 1.00 96.31 118 ALA A C 1
ATOM 926 O O . ALA A 1 118 ? 19.910 0.959 -21.596 1.00 96.31 118 ALA A O 1
ATOM 927 N N . LYS A 1 119 ? 19.717 3.169 -21.946 1.00 96.38 119 LYS A N 1
ATOM 928 C CA . LYS A 1 119 ? 19.335 3.486 -20.555 1.00 96.38 119 LYS A CA 1
ATOM 929 C C . LYS A 1 119 ? 18.006 2.838 -20.166 1.00 96.38 119 LYS A C 1
ATOM 931 O O . LYS A 1 119 ? 17.891 2.299 -19.066 1.00 96.38 119 LYS A O 1
ATOM 936 N N . ILE A 1 120 ? 17.012 2.877 -21.055 1.00 95.75 120 ILE A N 1
ATOM 937 C CA . ILE A 1 120 ? 15.698 2.269 -20.816 1.00 95.75 120 ILE A CA 1
ATOM 938 C C . ILE A 1 120 ? 15.821 0.747 -20.728 1.00 95.75 120 ILE A C 1
ATOM 940 O O . ILE A 1 120 ? 15.278 0.156 -19.798 1.00 95.75 120 ILE A O 1
ATOM 944 N N . GLU A 1 121 ? 16.573 0.102 -21.620 1.00 95.88 121 GLU A N 1
ATOM 945 C CA . GLU A 1 121 ? 16.799 -1.348 -21.553 1.00 95.88 121 GLU A CA 1
ATOM 946 C C . GLU A 1 121 ? 17.553 -1.765 -20.284 1.00 95.88 121 GLU A C 1
ATOM 948 O O . GLU A 1 121 ? 17.182 -2.751 -19.643 1.00 95.88 121 GLU A O 1
ATOM 953 N N . ALA A 1 122 ? 18.543 -0.982 -19.845 1.00 95.75 122 ALA A N 1
ATOM 954 C CA . ALA A 1 122 ? 19.207 -1.207 -18.562 1.00 95.75 122 ALA A CA 1
ATOM 955 C C . ALA A 1 122 ? 18.223 -1.099 -17.382 1.00 95.75 122 ALA A C 1
ATOM 957 O O . ALA A 1 122 ? 18.251 -1.922 -16.462 1.00 95.75 122 ALA A O 1
ATOM 958 N N . LEU A 1 123 ? 17.310 -0.122 -17.420 1.00 95.88 123 LEU A N 1
ATOM 959 C CA . LEU A 1 123 ? 16.276 0.038 -16.400 1.00 95.88 123 LEU A CA 1
ATOM 960 C C . LEU A 1 123 ? 15.278 -1.129 -16.421 1.00 95.88 123 LEU A C 1
ATOM 962 O O . LEU A 1 123 ? 14.966 -1.675 -15.365 1.00 95.88 123 LEU A O 1
ATOM 966 N N . LYS A 1 124 ? 14.853 -1.589 -17.605 1.00 95.75 124 LYS A N 1
ATOM 967 C CA . LYS A 1 124 ? 14.024 -2.794 -17.757 1.00 95.75 124 LYS A CA 1
ATOM 968 C C . LYS A 1 124 ? 14.715 -4.030 -17.188 1.00 95.75 124 LYS A C 1
ATOM 970 O O . LYS A 1 124 ? 14.073 -4.802 -16.480 1.00 95.75 124 LYS A O 1
ATOM 975 N N . ALA A 1 125 ? 16.005 -4.222 -17.463 1.00 95.12 125 ALA A N 1
ATOM 976 C CA . ALA A 1 125 ? 16.778 -5.338 -16.920 1.00 95.12 125 ALA A CA 1
ATOM 977 C C . ALA A 1 125 ? 16.826 -5.297 -15.385 1.00 95.12 125 ALA A C 1
ATOM 979 O O . ALA A 1 125 ? 16.549 -6.303 -14.732 1.00 95.12 125 ALA A O 1
ATOM 980 N N . LYS A 1 126 ? 17.069 -4.118 -14.798 1.00 95.44 126 LYS A N 1
ATOM 981 C CA . LYS A 1 126 ? 17.033 -3.922 -13.342 1.00 95.44 126 LYS A CA 1
ATOM 982 C C . LYS A 1 126 ? 15.653 -4.231 -12.751 1.00 95.44 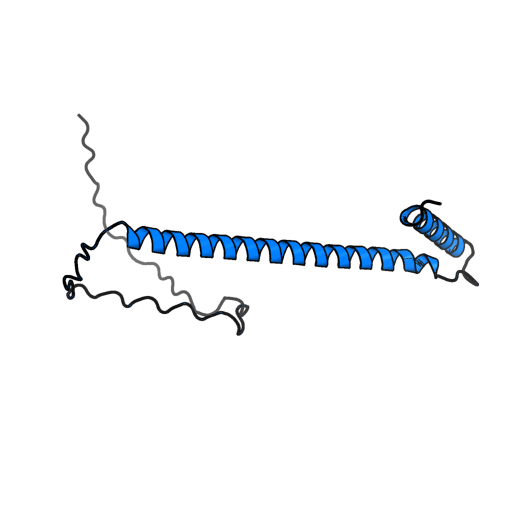126 LYS A C 1
ATOM 984 O O . LYS A 1 126 ? 15.564 -4.920 -11.735 1.00 95.44 126 LYS A O 1
ATOM 989 N N . THR A 1 127 ? 14.579 -3.765 -13.387 1.00 95.38 127 THR A N 1
ATOM 990 C CA . THR A 1 127 ? 13.199 -4.064 -12.972 1.00 95.38 127 THR A CA 1
ATOM 991 C C . THR A 1 127 ? 12.903 -5.564 -13.061 1.00 95.38 127 THR A C 1
ATOM 993 O O . THR A 1 127 ? 12.319 -6.122 -12.135 1.00 95.38 127 THR A O 1
ATOM 996 N N . ARG A 1 128 ? 13.367 -6.255 -14.115 1.00 95.06 128 ARG A N 1
ATOM 997 C CA . ARG A 1 128 ? 13.234 -7.717 -14.240 1.00 95.06 128 ARG A CA 1
ATOM 998 C C . ARG A 1 128 ? 13.946 -8.457 -13.107 1.00 95.06 128 ARG A C 1
ATOM 1000 O O . ARG A 1 128 ? 13.331 -9.310 -12.477 1.00 95.06 128 ARG A O 1
ATOM 1007 N N . ALA A 1 129 ? 15.186 -8.082 -12.801 1.00 94.81 129 ALA A N 1
ATOM 1008 C CA . ALA A 1 129 ? 15.942 -8.672 -11.697 1.00 94.81 129 ALA A CA 1
ATOM 1009 C C . ALA A 1 129 ? 15.253 -8.446 -10.338 1.00 94.81 129 ALA A C 1
ATOM 1011 O O . ALA A 1 129 ? 15.162 -9.361 -9.528 1.00 94.81 129 ALA A O 1
ATOM 1012 N N . THR A 1 130 ? 14.711 -7.244 -10.115 1.00 93.62 130 THR A N 1
ATOM 1013 C CA . THR A 1 130 ? 14.069 -6.869 -8.842 1.00 93.62 130 THR A CA 1
ATOM 1014 C C . THR A 1 130 ? 12.778 -7.648 -8.577 1.00 93.62 130 THR A C 1
ATOM 1016 O O . THR A 1 130 ? 12.514 -8.015 -7.436 1.00 93.62 130 THR A O 1
ATOM 1019 N N . TYR A 1 131 ? 11.963 -7.886 -9.609 1.00 92.75 131 TYR A N 1
ATOM 1020 C CA . TYR A 1 131 ? 10.609 -8.425 -9.432 1.00 92.75 131 TYR A CA 1
ATOM 1021 C C . TYR A 1 131 ? 10.427 -9.873 -9.896 1.00 92.75 131 TYR A C 1
ATOM 1023 O O . TYR A 1 131 ? 9.480 -10.522 -9.455 1.00 92.75 131 TYR A O 1
ATOM 1031 N N . PHE A 1 132 ? 11.303 -10.392 -10.760 1.00 91.50 132 PHE A N 1
ATOM 1032 C CA . PHE A 1 132 ? 11.120 -11.700 -11.396 1.00 91.50 132 PHE A CA 1
ATOM 1033 C C . PHE A 1 132 ? 12.268 -12.697 -11.153 1.00 91.50 132 PHE A C 1
ATOM 1035 O O . PHE A 1 132 ? 12.149 -13.830 -11.605 1.00 91.50 132 PHE A O 1
ATOM 1042 N N . ASN A 1 133 ? 13.326 -12.330 -10.408 1.00 77.81 133 ASN A N 1
ATOM 1043 C CA . ASN A 1 133 ? 14.455 -13.214 -10.052 1.00 77.81 133 ASN A CA 1
ATOM 1044 C C . ASN A 1 133 ? 15.053 -13.987 -11.253 1.00 77.81 133 ASN A C 1
ATOM 1046 O O . ASN A 1 133 ? 15.247 -15.201 -11.171 1.00 77.81 133 ASN A O 1
ATOM 1050 N N . PHE A 1 134 ? 15.305 -13.292 -12.366 1.00 57.72 134 PHE A N 1
ATOM 1051 C CA . PHE A 1 134 ? 16.056 -13.833 -13.509 1.00 57.72 134 PHE A CA 1
ATOM 1052 C C . PHE A 1 134 ? 17.566 -13.680 -13.329 1.00 57.72 134 PHE A C 1
ATOM 1054 O O . PHE A 1 134 ? 17.980 -12.651 -12.745 1.00 57.72 134 PHE A O 1
#

Foldseek 3Di:
DDDDDDDDDDDDDDDDDPPPPPDDPPPPPDPDDPDPDDPPDDDPPPPPPPDPPPDDPPVVVVVVVVVVVVVVVVVVVVVVVVVVVVVVVVVVVVVVVLVVLCVLLVDDCPPPDPVVSVVSVVSNVVNCCVPPVD

Mean predicted aligned error: 18.28 Å

Sequence (134 aa):
KYKWTNPESTQARRTRGLVTSEDEPKMFGEDAIPRPSGAPQKTKSQRSSASSSATSGSSKNRLTEFFQEQIQLDREAKKESLDRELAARLAVVELQKRNEDLKILTFDTTGMNPDDAAKIEALKAKTRATYFNF